Protein AF-A0A0F9JFR9-F1 (afdb_monomer)

Rad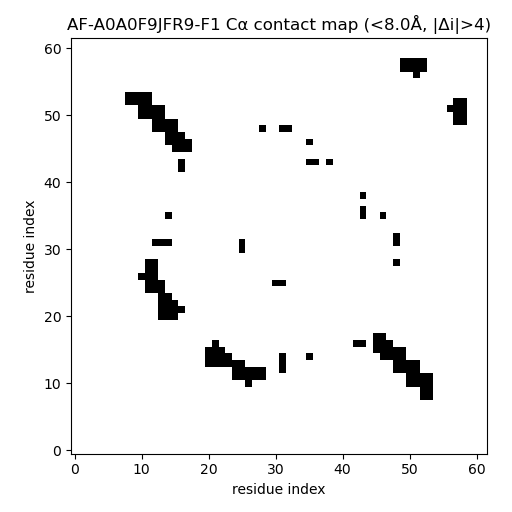ius of gyration: 14.2 Å; Cα contacts (8 Å, |Δi|>4): 83; chains: 1; bounding box: 40×20×40 Å

Structure (mmCIF, N/CA/C/O backbone):
data_AF-A0A0F9JFR9-F1
#
_entry.id   AF-A0A0F9JFR9-F1
#
loop_
_atom_site.group_PDB
_atom_site.id
_atom_site.type_symbol
_atom_site.label_atom_id
_atom_site.label_alt_id
_atom_site.label_comp_id
_atom_site.label_asym_id
_atom_site.label_entity_id
_atom_site.label_seq_id
_atom_site.pdbx_PDB_ins_code
_atom_site.Cartn_x
_atom_site.Cartn_y
_atom_site.Cartn_z
_atom_site.occupancy
_atom_site.B_iso_or_equiv
_atom_site.auth_seq_id
_atom_site.auth_comp_id
_atom_site.auth_asym_id
_atom_site.auth_atom_id
_atom_site.pdbx_PDB_model_num
ATOM 1 N N . MET A 1 1 ? 26.7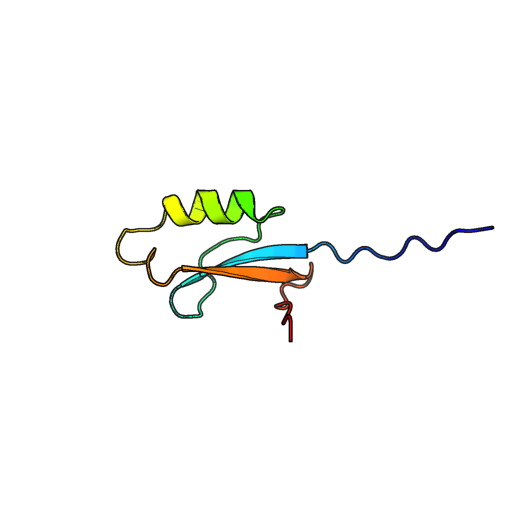06 -7.112 -29.601 1.00 50.50 1 MET A N 1
ATOM 2 C CA . MET A 1 1 ? 26.868 -6.943 -28.145 1.00 50.50 1 MET A CA 1
ATOM 3 C C . MET A 1 1 ? 25.470 -6.898 -27.579 1.00 50.50 1 MET A C 1
ATOM 5 O O . MET A 1 1 ? 24.836 -5.851 -27.610 1.00 50.50 1 MET A O 1
ATOM 9 N N . ASP A 1 2 ? 24.962 -8.061 -27.200 1.00 48.38 2 ASP A N 1
ATOM 10 C CA . ASP A 1 2 ? 23.665 -8.203 -26.555 1.00 48.38 2 ASP A CA 1
ATOM 11 C C . ASP A 1 2 ? 23.785 -7.619 -25.151 1.00 48.38 2 ASP A C 1
ATOM 13 O O . ASP A 1 2 ? 24.528 -8.124 -24.313 1.00 48.38 2 ASP A O 1
ATOM 17 N N . ASN A 1 3 ? 23.134 -6.480 -24.934 1.00 50.97 3 ASN A N 1
ATOM 18 C CA . ASN A 1 3 ? 23.017 -5.883 -23.616 1.00 50.97 3 ASN A CA 1
ATOM 19 C C . ASN A 1 3 ? 22.035 -6.778 -22.846 1.00 50.97 3 ASN A C 1
ATOM 21 O O . ASN A 1 3 ? 20.871 -6.827 -23.258 1.00 50.97 3 ASN A O 1
ATOM 25 N N . PRO A 1 4 ? 22.445 -7.532 -21.807 1.00 54.56 4 PRO A N 1
ATOM 26 C CA . PRO A 1 4 ? 21.484 -8.305 -21.042 1.00 54.56 4 PRO A CA 1
ATOM 27 C C . PRO A 1 4 ? 20.517 -7.291 -20.442 1.00 54.56 4 PRO A C 1
ATOM 29 O O . PRO A 1 4 ? 20.916 -6.416 -19.674 1.00 54.56 4 PRO A O 1
ATOM 32 N N . ILE A 1 5 ? 19.259 -7.346 -20.877 1.00 57.25 5 ILE A N 1
ATOM 33 C CA . ILE A 1 5 ? 18.177 -6.602 -20.250 1.00 57.25 5 ILE A CA 1
ATOM 34 C C . ILE A 1 5 ? 18.202 -7.079 -18.803 1.00 57.25 5 ILE A C 1
ATOM 36 O O . ILE A 1 5 ? 17.852 -8.225 -18.531 1.00 57.25 5 ILE A O 1
ATOM 40 N N . SER A 1 6 ? 18.711 -6.236 -17.900 1.00 51.03 6 SER A N 1
ATOM 41 C CA . SER A 1 6 ? 18.498 -6.406 -16.469 1.00 51.03 6 SER A CA 1
ATOM 42 C C . SER A 1 6 ? 17.011 -6.657 -16.318 1.00 51.03 6 SER A C 1
ATOM 44 O O . SER A 1 6 ? 16.217 -5.783 -16.670 1.00 51.03 6 SER A O 1
ATOM 46 N N . GLU A 1 7 ? 16.638 -7.857 -15.885 1.00 53.00 7 GLU A N 1
ATOM 47 C CA . GLU A 1 7 ? 15.279 -8.171 -15.473 1.00 53.00 7 GLU A CA 1
ATOM 48 C C . GLU A 1 7 ? 14.940 -7.180 -14.359 1.00 53.00 7 GLU A C 1
ATOM 50 O O . GLU A 1 7 ? 15.320 -7.348 -13.199 1.00 53.00 7 GLU A O 1
ATOM 55 N N . VAL A 1 8 ? 14.321 -6.061 -14.735 1.00 60.84 8 VAL A N 1
ATOM 56 C CA . VAL A 1 8 ? 13.786 -5.097 -13.788 1.00 60.84 8 VAL A CA 1
ATOM 57 C C . VAL A 1 8 ? 12.652 -5.847 -13.117 1.00 60.84 8 VAL A C 1
ATOM 59 O O . VAL A 1 8 ? 11.583 -5.997 -13.703 1.00 60.84 8 VAL A O 1
ATOM 62 N N . GLN A 1 9 ? 12.910 -6.404 -11.932 1.00 66.19 9 GLN A N 1
ATOM 63 C CA . GLN A 1 9 ? 11.851 -6.995 -11.128 1.00 66.19 9 GLN A CA 1
ATOM 64 C C . GLN A 1 9 ? 10.787 -5.920 -10.944 1.00 66.19 9 GLN A C 1
ATOM 66 O O . GLN A 1 9 ? 11.047 -4.869 -10.356 1.00 66.19 9 GLN A O 1
ATOM 71 N N . GLU A 1 10 ? 9.617 -6.152 -11.533 1.00 81.75 10 GLU A N 1
ATOM 72 C CA . GLU A 1 10 ? 8.532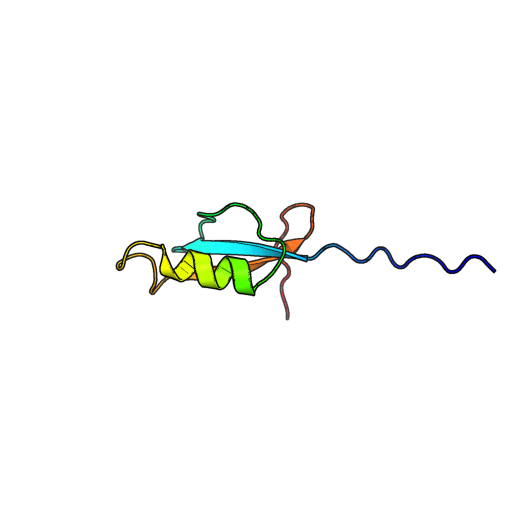 -5.186 -11.512 1.00 81.75 10 GLU A CA 1
ATOM 73 C C . GLU A 1 10 ? 8.031 -5.082 -10.068 1.00 81.75 10 GLU A C 1
ATOM 75 O O . GLU A 1 10 ? 7.448 -6.018 -9.515 1.00 81.75 10 GLU A O 1
ATOM 80 N N . VAL A 1 11 ? 8.331 -3.952 -9.429 1.00 90.19 11 VAL A N 1
ATOM 81 C CA . VAL A 1 11 ? 7.872 -3.663 -8.072 1.00 90.19 11 VAL A CA 1
ATOM 82 C C . VAL A 1 11 ? 6.410 -3.253 -8.146 1.00 90.19 11 VAL A C 1
ATOM 84 O O . VAL A 1 11 ? 6.041 -2.343 -8.886 1.00 90.19 11 VAL A O 1
ATOM 87 N N . LYS A 1 12 ? 5.580 -3.924 -7.355 1.00 94.88 12 LYS A N 1
ATOM 88 C CA . LYS A 1 12 ? 4.171 -3.590 -7.144 1.00 94.88 12 LYS A CA 1
ATOM 89 C C . LYS A 1 12 ? 3.966 -3.202 -5.688 1.00 94.88 12 LYS A C 1
ATOM 91 O O . LYS A 1 12 ? 4.863 -3.353 -4.867 1.00 94.88 12 LYS A O 1
ATOM 96 N N . TYR A 1 13 ? 2.787 -2.707 -5.353 1.00 95.75 13 TYR A N 1
ATOM 97 C CA . TYR A 1 13 ? 2.468 -2.229 -4.011 1.00 95.75 13 TYR A CA 1
ATOM 98 C C . TYR A 1 13 ? 1.157 -2.835 -3.539 1.00 95.75 13 TYR A C 1
ATOM 100 O O . TYR A 1 13 ? 0.202 -2.916 -4.302 1.00 95.75 13 TYR A O 1
ATOM 108 N N . VAL A 1 14 ? 1.084 -3.246 -2.283 1.00 96.69 14 VAL A N 1
ATOM 109 C CA . VAL A 1 14 ? -0.161 -3.698 -1.652 1.00 96.69 14 VAL A CA 1
ATOM 110 C C . VAL A 1 14 ? -0.415 -2.900 -0.392 1.00 96.69 14 VAL A C 1
ATOM 112 O O . VAL A 1 14 ? 0.513 -2.375 0.215 1.00 96.69 14 VAL A O 1
ATOM 115 N N . ILE A 1 15 ? -1.675 -2.829 0.014 1.00 97.00 15 ILE A N 1
ATOM 116 C CA . ILE A 1 15 ? -2.075 -2.203 1.265 1.00 97.00 15 ILE A CA 1
ATOM 117 C C . ILE A 1 15 ? -2.323 -3.304 2.283 1.00 97.00 15 ILE A C 1
ATOM 119 O O . ILE A 1 15 ? -3.102 -4.234 2.040 1.00 97.00 15 ILE A O 1
ATOM 123 N N . LYS A 1 16 ? -1.673 -3.184 3.434 1.00 96.19 16 LYS A N 1
ATOM 124 C CA . LYS A 1 16 ? -1.918 -4.011 4.605 1.00 96.19 16 LYS A CA 1
ATOM 125 C C . LYS A 1 16 ? -2.642 -3.218 5.670 1.00 96.19 16 LYS A C 1
ATOM 127 O O . LYS A 1 16 ? -2.323 -2.063 5.894 1.00 96.19 16 LYS A O 1
ATOM 132 N N . VAL A 1 17 ? -3.572 -3.859 6.361 1.00 95.81 17 VAL A N 1
ATOM 133 C CA . VAL A 1 17 ? -4.217 -3.319 7.560 1.00 95.81 17 VAL A CA 1
ATOM 134 C C . VAL A 1 17 ? -4.075 -4.364 8.657 1.00 95.81 17 VAL A C 1
ATOM 136 O O . VAL A 1 17 ? -4.426 -5.529 8.452 1.00 95.81 17 VAL A O 1
ATOM 139 N N . HIS A 1 18 ? -3.501 -3.982 9.802 1.00 93.81 18 HIS A N 1
ATOM 140 C CA . HIS A 1 18 ? -3.134 -4.921 10.876 1.00 93.81 18 HIS A CA 1
ATOM 141 C C . HIS A 1 18 ? -2.311 -6.125 10.370 1.00 93.81 18 HIS A C 1
ATOM 143 O O . HIS A 1 18 ? -2.558 -7.275 10.741 1.00 93.81 18 HIS A O 1
ATOM 149 N N . GLY A 1 19 ? -1.370 -5.874 9.454 1.00 91.44 19 GLY A N 1
ATOM 150 C CA . GLY A 1 19 ? -0.501 -6.902 8.874 1.00 91.44 19 GLY A CA 1
ATOM 151 C C . GLY A 1 19 ? -1.158 -7.823 7.835 1.00 91.44 19 GLY A C 1
ATOM 152 O O . GLY A 1 19 ? -0.469 -8.673 7.272 1.00 91.44 19 GLY A O 1
ATOM 153 N N . LYS A 1 20 ? -2.454 -7.665 7.530 1.00 93.88 20 LYS A N 1
ATOM 154 C CA . LYS A 1 20 ? -3.155 -8.443 6.494 1.00 93.88 20 LYS A CA 1
ATOM 155 C C . LYS A 1 20 ? -3.310 -7.63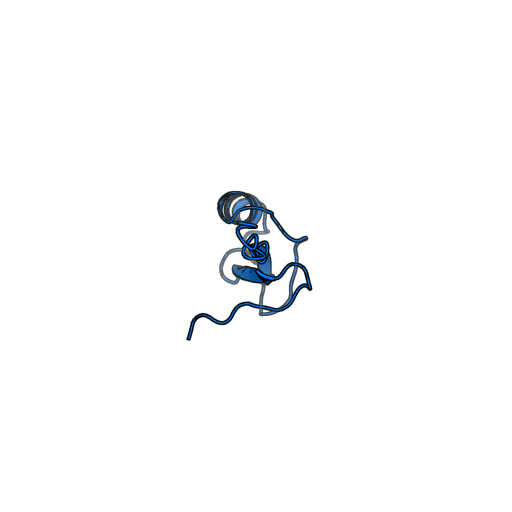7 5.215 1.00 93.88 20 LYS A C 1
ATOM 157 O O . LYS A 1 20 ? -3.760 -6.500 5.273 1.00 93.88 20 LYS A O 1
ATOM 162 N N . VAL A 1 21 ? -2.998 -8.237 4.068 1.00 95.00 21 VAL A N 1
ATOM 163 C CA . VAL A 1 21 ? -3.220 -7.614 2.754 1.00 95.00 21 VAL A CA 1
ATOM 164 C C . VAL A 1 21 ? -4.723 -7.481 2.501 1.00 95.00 21 VAL A C 1
ATOM 166 O O . VAL A 1 21 ? -5.448 -8.473 2.549 1.00 95.00 21 VAL A O 1
ATOM 169 N N . VAL A 1 22 ? -5.181 -6.257 2.239 1.00 94.75 22 VAL A N 1
ATOM 170 C CA . VAL A 1 22 ? -6.598 -5.931 1.981 1.00 94.75 22 VAL A CA 1
ATOM 171 C C . VAL A 1 22 ? -6.842 -5.405 0.566 1.00 94.75 22 VAL A C 1
ATOM 173 O O . VAL A 1 22 ? -7.974 -5.082 0.216 1.00 94.75 22 VAL A O 1
ATOM 176 N N . SER A 1 23 ? -5.797 -5.314 -0.256 1.00 94.00 23 SER A N 1
ATOM 177 C CA . SER A 1 23 ? -5.880 -4.797 -1.619 1.00 94.00 23 SER A CA 1
ATOM 178 C C . SER A 1 23 ? -5.318 -5.772 -2.645 1.00 94.00 23 SER A C 1
ATOM 180 O O . SER A 1 23 ? -4.577 -6.702 -2.331 1.00 94.00 23 SER A O 1
ATOM 182 N N . VAL A 1 24 ? -5.627 -5.495 -3.907 1.00 94.38 24 VAL A N 1
ATOM 183 C CA . VAL A 1 24 ? -4.870 -6.036 -5.037 1.00 94.38 24 VAL A CA 1
ATOM 184 C C . VAL A 1 24 ? -3.518 -5.313 -5.177 1.00 94.38 24 VAL A C 1
ATOM 186 O O . VAL A 1 24 ? -3.366 -4.214 -4.632 1.00 94.38 24 VAL A O 1
ATOM 189 N N . PRO A 1 25 ? -2.541 -5.896 -5.896 1.00 95.19 25 PRO A N 1
ATOM 190 C CA . PRO A 1 25 ? -1.298 -5.216 -6.248 1.00 95.19 25 PRO A CA 1
ATOM 191 C C . PRO A 1 25 ? -1.517 -4.001 -7.160 1.00 95.19 25 PRO A C 1
ATOM 193 O O . PRO A 1 25 ? -2.154 -4.105 -8.208 1.00 95.19 25 PRO A O 1
ATOM 196 N N . PHE A 1 26 ? -0.923 -2.871 -6.796 1.00 95.25 26 PHE A N 1
ATOM 197 C CA . PHE A 1 26 ? -0.860 -1.637 -7.573 1.00 95.25 26 PHE A CA 1
ATOM 198 C C . PHE A 1 26 ? 0.486 -1.512 -8.280 1.00 95.25 26 PHE A C 1
ATOM 200 O O . PHE A 1 26 ? 1.520 -1.896 -7.741 1.00 95.25 26 PHE A O 1
ATOM 207 N N . ILE A 1 27 ? 0.476 -0.934 -9.480 1.00 93.56 27 ILE A N 1
ATOM 208 C CA . ILE A 1 27 ? 1.685 -0.744 -10.299 1.00 93.56 27 ILE A CA 1
ATOM 209 C C . ILE A 1 27 ? 2.534 0.424 -9.767 1.00 93.56 27 ILE A C 1
ATOM 211 O O . ILE A 1 27 ? 3.742 0.460 -9.966 1.00 93.56 27 ILE A O 1
ATOM 215 N N . THR A 1 28 ? 1.920 1.381 -9.063 1.00 93.50 28 THR A N 1
ATOM 216 C CA . THR A 1 28 ? 2.618 2.546 -8.507 1.00 93.50 28 THR A CA 1
ATOM 217 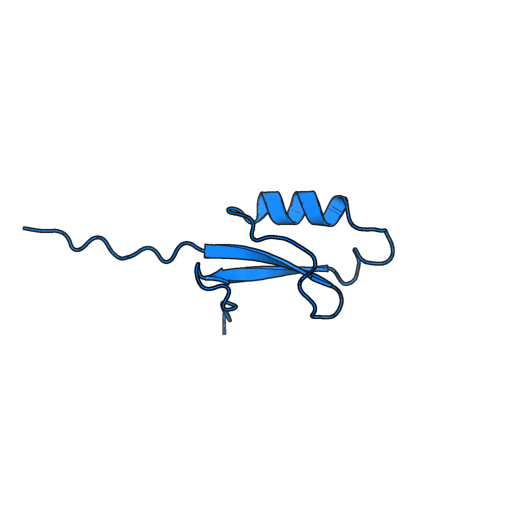C C . THR A 1 28 ? 2.217 2.801 -7.058 1.00 93.50 28 THR A C 1
ATOM 219 O O . THR A 1 28 ? 1.090 2.511 -6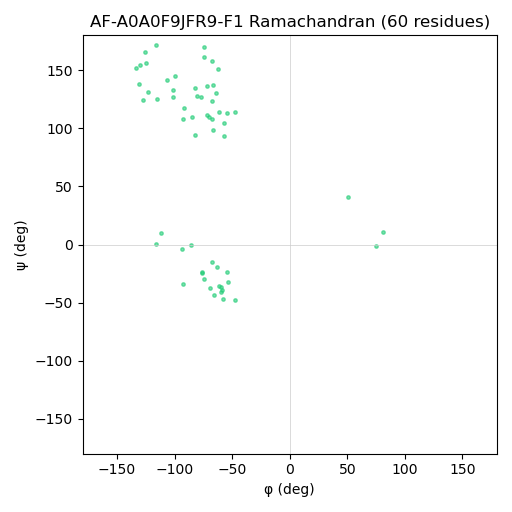.648 1.00 93.50 28 THR A O 1
ATOM 222 N N . HIS A 1 29 ? 3.134 3.397 -6.293 1.00 93.75 29 HIS A N 1
ATOM 223 C CA . HIS A 1 29 ? 2.893 3.792 -4.903 1.00 93.75 29 HIS A CA 1
ATOM 224 C C . HIS A 1 29 ? 1.725 4.783 -4.780 1.00 93.75 29 HIS A C 1
ATOM 226 O O . HIS A 1 29 ? 0.865 4.633 -3.921 1.00 93.75 29 HIS A O 1
ATOM 232 N N . GLN A 1 30 ? 1.639 5.741 -5.705 1.00 95.31 30 GLN A N 1
ATOM 233 C CA . GLN A 1 30 ? 0.602 6.780 -5.729 1.00 95.31 30 GLN A CA 1
ATOM 234 C C . GLN A 1 30 ? -0.814 6.205 -5.864 1.00 95.31 30 GLN A C 1
ATOM 236 O O . GLN A 1 30 ? -1.760 6.722 -5.274 1.00 95.31 30 GLN A O 1
ATOM 241 N N . LEU A 1 31 ? -0.977 5.116 -6.626 1.00 95.44 31 LEU A N 1
ATOM 242 C CA . LEU A 1 31 ? -2.268 4.432 -6.731 1.00 95.44 31 LEU A CA 1
ATOM 243 C C . LEU A 1 31 ? -2.645 3.737 -5.417 1.00 95.44 31 LEU A C 1
ATOM 245 O O . LEU A 1 31 ? -3.812 3.764 -5.031 1.00 95.44 31 LEU A O 1
ATOM 249 N N . ALA A 1 32 ? -1.666 3.159 -4.715 1.00 95.94 32 ALA A N 1
ATOM 250 C CA . ALA A 1 32 ? -1.891 2.588 -3.391 1.00 95.94 32 ALA A CA 1
ATOM 251 C C . ALA A 1 32 ? -2.262 3.678 -2.367 1.00 95.94 32 ALA A C 1
ATOM 253 O O . ALA A 1 32 ? -3.228 3.505 -1.631 1.00 95.94 32 ALA A O 1
ATOM 254 N N . GLU A 1 33 ? -1.580 4.829 -2.368 1.00 96.06 33 GLU A N 1
ATOM 255 C CA . GLU A 1 33 ? -1.911 5.985 -1.514 1.00 96.06 33 GLU A CA 1
ATOM 256 C C . GLU A 1 33 ? -3.340 6.484 -1.745 1.00 96.06 33 GLU A C 1
ATOM 258 O O . GLU A 1 33 ? -4.098 6.673 -0.793 1.00 96.06 33 GLU A O 1
ATOM 263 N N . ALA A 1 34 ? -3.737 6.642 -3.011 1.00 95.81 34 ALA A N 1
ATOM 264 C CA . ALA A 1 34 ? -5.094 7.049 -3.357 1.00 95.81 34 ALA A CA 1
ATOM 265 C C . ALA A 1 34 ? -6.137 6.053 -2.826 1.00 95.81 34 ALA A C 1
ATOM 267 O O . ALA A 1 34 ? -7.203 6.454 -2.363 1.00 95.81 34 ALA A O 1
ATOM 268 N N . GLN A 1 35 ? -5.822 4.756 -2.841 1.00 96.19 35 GLN A N 1
ATOM 269 C CA . GLN A 1 35 ? -6.717 3.733 -2.317 1.00 96.19 35 GLN A CA 1
ATOM 270 C C . GLN A 1 35 ? -6.766 3.704 -0.781 1.00 96.19 35 GLN A C 1
ATOM 272 O O . GLN A 1 35 ? -7.819 3.385 -0.228 1.00 96.19 35 GLN A O 1
ATOM 277 N N . VAL A 1 36 ? -5.690 4.077 -0.077 1.00 95.56 36 VAL A N 1
ATOM 278 C CA . VAL A 1 36 ? -5.715 4.227 1.391 1.00 95.56 36 VAL A CA 1
ATOM 279 C C . VAL A 1 36 ? -6.767 5.257 1.811 1.00 95.56 36 VAL A C 1
ATOM 281 O O . VAL A 1 36 ? -7.507 5.010 2.760 1.00 95.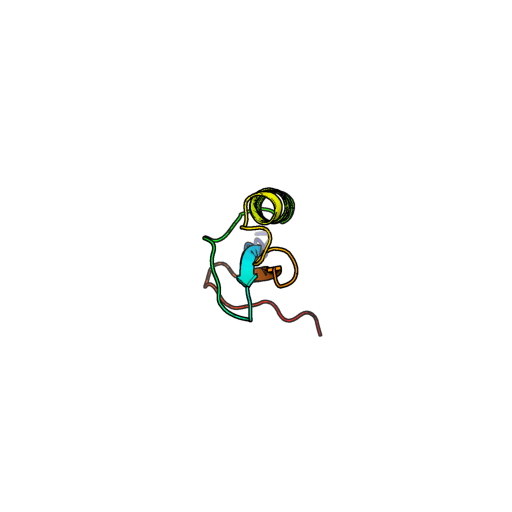56 36 VAL A O 1
ATOM 284 N N . ALA A 1 37 ? -6.919 6.353 1.060 1.00 93.44 37 ALA A N 1
ATOM 285 C CA . ALA A 1 37 ? -7.949 7.362 1.323 1.00 93.44 37 ALA A CA 1
ATOM 286 C C . ALA A 1 37 ? -9.393 6.831 1.182 1.00 93.44 37 ALA A C 1
ATOM 288 O O . ALA A 1 37 ? -10.322 7.427 1.724 1.00 93.44 37 ALA A O 1
ATOM 289 N N . HIS A 1 38 ? -9.589 5.705 0.485 1.00 93.31 38 HIS A N 1
ATOM 290 C CA . HIS A 1 38 ? -10.884 5.035 0.338 1.00 93.31 38 HIS A CA 1
ATOM 291 C C . HIS A 1 38 ? -11.140 3.936 1.380 1.00 93.31 38 HIS A C 1
ATOM 293 O O . HIS A 1 38 ? -12.2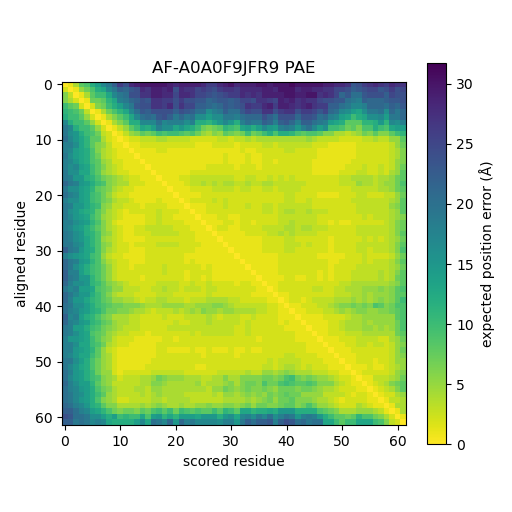24 3.350 1.388 1.00 93.31 38 HIS A O 1
ATOM 299 N N . LEU A 1 39 ? -10.174 3.628 2.252 1.00 93.31 39 LEU A N 1
ATOM 300 C CA . LEU A 1 39 ? -10.409 2.729 3.381 1.00 93.31 39 LEU A CA 1
ATOM 301 C C . LEU A 1 39 ? -11.369 3.368 4.387 1.00 93.31 39 LEU A C 1
ATOM 303 O O . LEU A 1 39 ? -11.488 4.594 4.462 1.00 93.31 39 LEU A O 1
ATOM 307 N N . SER A 1 40 ? -12.028 2.537 5.198 1.00 93.44 40 SER A N 1
ATOM 308 C CA . SER A 1 40 ? -12.840 3.050 6.301 1.00 93.44 40 SER A CA 1
ATOM 309 C C . SER A 1 40 ? -11.972 3.810 7.307 1.00 93.44 40 SER A C 1
ATOM 311 O O . SER A 1 40 ? -10.794 3.496 7.493 1.00 93.44 40 SER A O 1
ATOM 313 N N . THR A 1 41 ? -12.562 4.792 7.990 1.00 91.88 41 THR A N 1
ATOM 314 C CA . THR A 1 41 ? -11.867 5.660 8.956 1.00 91.88 41 THR A CA 1
ATOM 315 C C . THR A 1 41 ? -11.122 4.870 10.035 1.00 91.88 41 THR A C 1
ATOM 317 O O . THR A 1 41 ? -10.052 5.281 10.470 1.00 91.88 41 THR A O 1
ATOM 320 N N . ASP A 1 42 ? -11.648 3.705 10.420 1.00 93.50 42 ASP A N 1
ATOM 321 C CA . ASP A 1 42 ? -11.047 2.834 11.434 1.00 93.50 42 ASP A CA 1
ATOM 322 C C . ASP A 1 42 ? -9.831 2.048 10.914 1.00 93.50 42 ASP A C 1
ATOM 324 O O . ASP A 1 42 ? -8.989 1.621 11.698 1.00 93.50 42 ASP A O 1
ATOM 328 N N . GLN A 1 43 ? -9.732 1.836 9.598 1.00 93.69 43 GLN A N 1
ATOM 329 C CA . GLN A 1 43 ? -8.658 1.067 8.960 1.00 93.69 43 GLN A CA 1
ATOM 330 C C . GLN A 1 43 ? -7.491 1.943 8.509 1.00 93.69 43 GLN A C 1
ATOM 332 O O . GLN A 1 43 ? -6.345 1.503 8.572 1.00 93.69 43 GLN A O 1
ATOM 337 N N . GLN A 1 44 ? -7.773 3.179 8.087 1.00 92.06 44 GLN A N 1
ATOM 338 C CA . GLN A 1 44 ? -6.770 4.161 7.663 1.00 92.06 44 GLN A CA 1
ATOM 339 C C . GLN A 1 44 ? -5.572 4.309 8.619 1.00 92.06 44 GLN A C 1
ATOM 341 O O . GLN A 1 44 ? -4.444 4.260 8.130 1.00 92.06 44 GLN A O 1
ATOM 346 N N . PRO A 1 45 ? -5.743 4.441 9.953 1.00 95.44 45 PRO A N 1
ATOM 347 C CA . PRO A 1 45 ? -4.605 4.626 10.858 1.00 95.44 45 PRO A CA 1
ATOM 348 C C . PRO A 1 45 ? -3.681 3.404 10.962 1.00 95.44 45 PRO A C 1
ATOM 350 O O . PRO A 1 45 ? -2.565 3.533 11.457 1.00 95.44 45 PRO A O 1
ATOM 353 N N . PHE A 1 46 ? -4.127 2.230 10.509 1.00 95.44 46 PHE A N 1
ATOM 354 C CA . PHE A 1 46 ? -3.350 0.988 10.525 1.00 95.44 46 PHE A CA 1
ATOM 355 C C . PHE A 1 46 ? -2.964 0.522 9.119 1.00 95.44 46 PHE A C 1
ATOM 357 O O . PHE A 1 46 ? -2.531 -0.622 8.958 1.00 95.44 46 PHE A O 1
ATOM 364 N N . ALA A 1 47 ? -3.187 1.366 8.108 1.00 96.38 47 ALA A N 1
ATOM 365 C CA . ALA A 1 47 ? -2.882 1.060 6.726 1.00 96.38 47 ALA A CA 1
ATOM 366 C C . ALA A 1 47 ? -1.389 1.270 6.442 1.00 96.38 47 ALA A C 1
ATOM 368 O O . ALA A 1 47 ? -0.836 2.341 6.681 1.00 96.38 47 ALA A O 1
ATOM 369 N N . GLU A 1 48 ? -0.753 0.252 5.878 1.00 95.81 48 GLU A N 1
ATOM 370 C CA . GLU A 1 48 ? 0.647 0.255 5.466 1.00 95.81 48 GLU A CA 1
ATOM 371 C C . GLU A 1 48 ? 0.733 -0.086 3.980 1.00 95.81 48 GLU A C 1
ATOM 373 O O . GLU A 1 48 ? 0.147 -1.071 3.527 1.00 95.81 48 GLU A O 1
ATOM 378 N N . ILE A 1 49 ? 1.477 0.708 3.211 1.00 96.06 49 ILE A N 1
ATOM 379 C CA . ILE A 1 49 ? 1.768 0.405 1.808 1.00 96.06 49 ILE A CA 1
ATOM 380 C C . ILE A 1 49 ? 3.079 -0.371 1.762 1.00 96.06 49 ILE A C 1
ATOM 382 O O . ILE A 1 49 ? 4.127 0.140 2.154 1.00 96.06 49 ILE A O 1
ATOM 386 N N . VAL A 1 50 ? 3.021 -1.608 1.275 1.00 95.44 50 VAL A N 1
ATOM 387 C CA . VAL A 1 50 ? 4.167 -2.518 1.237 1.00 95.44 50 VAL A CA 1
ATOM 388 C C . VAL A 1 50 ? 4.546 -2.818 -0.213 1.00 95.44 50 VAL A C 1
ATOM 390 O O . VAL A 1 50 ? 3.689 -3.265 -0.984 1.00 95.44 50 VAL A O 1
ATOM 393 N N . PRO A 1 51 ? 5.812 -2.594 -0.607 1.00 94.62 51 PRO A N 1
ATOM 394 C CA . PRO A 1 51 ? 6.308 -2.999 -1.910 1.00 94.62 51 PRO A CA 1
ATOM 395 C C . PRO A 1 51 ? 6.456 -4.521 -1.971 1.00 94.62 51 PRO A C 1
ATOM 397 O O . PRO A 1 51 ? 6.962 -5.159 -1.047 1.00 94.62 51 PRO A O 1
ATOM 400 N N . ILE A 1 52 ? 6.026 -5.106 -3.079 1.00 93.94 52 ILE A N 1
ATOM 401 C CA . ILE A 1 52 ? 6.090 -6.535 -3.361 1.00 93.94 52 ILE A CA 1
ATOM 402 C C . ILE A 1 52 ? 6.707 -6.778 -4.741 1.00 93.94 52 ILE A C 1
ATOM 404 O O . ILE A 1 52 ? 6.625 -5.935 -5.634 1.00 93.94 52 ILE A O 1
ATOM 408 N N . THR A 1 53 ? 7.308 -7.946 -4.937 1.00 91.00 53 THR A N 1
ATOM 409 C CA . THR A 1 53 ? 7.740 -8.417 -6.257 1.00 91.00 53 THR A CA 1
ATOM 410 C C . THR A 1 53 ? 6.540 -8.872 -7.092 1.00 91.00 53 THR A C 1
ATOM 412 O O . THR A 1 53 ? 5.439 -9.077 -6.571 1.00 91.00 53 THR A O 1
ATOM 415 N N . SER A 1 54 ? 6.751 -9.130 -8.384 1.00 84.56 54 SER A N 1
ATOM 416 C CA . SER A 1 54 ? 5.748 -9.757 -9.260 1.00 84.56 54 SER A CA 1
ATOM 417 C C . SER A 1 54 ? 5.211 -11.097 -8.741 1.00 84.56 54 SER A C 1
ATOM 419 O O . SER A 1 54 ? 4.102 -11.483 -9.102 1.00 84.56 54 SER A O 1
ATOM 421 N N . GLU A 1 55 ? 5.969 -11.789 -7.886 1.00 84.62 55 GLU A N 1
ATOM 422 C CA . GLU A 1 55 ? 5.576 -13.052 -7.247 1.00 84.62 55 GLU A CA 1
ATOM 423 C C . GLU A 1 55 ? 4.768 -12.852 -5.951 1.00 84.62 55 GLU A C 1
ATOM 425 O O . GLU A 1 55 ? 4.398 -13.825 -5.297 1.00 84.62 55 GLU A O 1
ATOM 430 N N . GLY A 1 56 ? 4.515 -11.604 -5.544 1.00 84.44 56 GLY A N 1
ATOM 431 C CA . GLY A 1 56 ? 3.787 -11.278 -4.317 1.00 84.44 56 GLY A CA 1
ATOM 432 C C . GLY A 1 56 ? 4.629 -11.343 -3.041 1.00 84.44 56 GLY A C 1
ATOM 433 O O . GLY A 1 56 ? 4.071 -11.280 -1.948 1.00 84.44 56 GLY A O 1
ATOM 43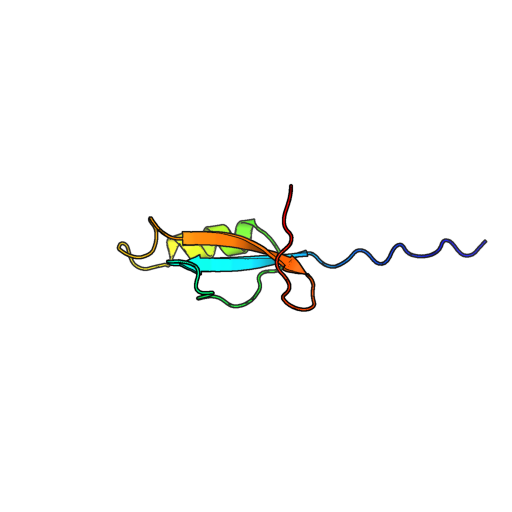4 N N . LYS A 1 57 ? 5.958 -11.466 -3.154 1.00 88.12 57 LYS A N 1
ATOM 435 C CA . LYS A 1 57 ? 6.862 -11.450 -1.995 1.00 88.12 57 LYS A CA 1
ATOM 436 C C . LYS A 1 57 ? 7.154 -10.019 -1.582 1.00 88.12 57 LYS A C 1
ATOM 438 O O . LYS A 1 57 ? 7.462 -9.192 -2.431 1.00 88.12 57 LYS A O 1
ATOM 443 N N . GLU A 1 58 ? 7.099 -9.746 -0.289 1.00 89.88 58 GLU A N 1
ATOM 444 C CA . GLU A 1 58 ? 7.428 -8.431 0.261 1.00 89.88 58 GLU A CA 1
ATOM 445 C C . GLU A 1 58 ? 8.905 -8.104 0.082 1.00 89.88 58 GLU A C 1
ATOM 447 O O . GLU A 1 58 ? 9.779 -8.945 0.302 1.00 89.88 58 GLU A O 1
ATOM 452 N N . ILE A 1 59 ? 9.171 -6.862 -0.309 1.00 86.69 59 ILE A N 1
ATOM 453 C CA . ILE A 1 59 ? 10.520 -6.331 -0.435 1.00 86.69 59 ILE A CA 1
ATOM 454 C C . ILE A 1 59 ? 10.869 -5.669 0.895 1.00 86.69 59 ILE A C 1
ATOM 456 O O . ILE A 1 59 ? 10.342 -4.612 1.240 1.00 86.69 59 ILE A O 1
ATOM 460 N N . LEU A 1 60 ? 11.755 -6.311 1.654 1.00 79.75 60 LEU A N 1
ATOM 461 C CA . LEU A 1 60 ? 12.289 -5.766 2.897 1.00 79.75 60 LEU A CA 1
ATOM 462 C C . LEU A 1 60 ? 13.477 -4.856 2.564 1.00 79.75 60 LEU A C 1
ATOM 464 O O . LEU A 1 60 ? 14.531 -5.340 2.154 1.00 79.75 60 LEU A O 1
ATOM 468 N N . PHE A 1 61 ? 13.309 -3.546 2.736 1.00 65.31 61 PHE A N 1
ATOM 469 C CA . PHE A 1 61 ? 14.429 -2.605 2.730 1.00 65.31 61 PHE A CA 1
ATOM 470 C C . PHE A 1 61 ? 15.056 -2.610 4.129 1.00 65.31 61 PHE A C 1
ATOM 472 O O . PHE A 1 61 ? 14.543 -1.959 5.038 1.00 65.31 61 PHE A O 1
ATOM 479 N N . GLY A 1 62 ? 16.089 -3.435 4.312 1.00 48.78 62 GLY A N 1
ATOM 480 C CA . GLY A 1 62 ? 16.934 -3.464 5.511 1.00 48.78 62 GLY A CA 1
ATOM 481 C C . GLY A 1 62 ? 18.153 -2.565 5.380 1.00 48.78 62 GLY A C 1
ATOM 482 O O . GLY A 1 62 ? 18.601 -2.355 4.230 1.00 48.78 62 GLY A O 1
#

pLDDT: mean 86.3, std 15.12, range [48.38, 97.0]

Organism: NCBI:txid412755

Mean predicted aligned error: 6.76 Å

Foldseek 3Di:
DDDPPPPPQQKWKFKDFPNHTPDDTHSDPVVRVVVLVVDPPVRSVRIDIFIATPVRHTDDPD

Sequence (62 aa):
MDNPISEVQEVKYVIKVHGKVVSVPFITHQLAEAQVAHLSTDQQPFAEIVPITSEGKEILFG

Nearest PDB structures (foldseek):
  4zne-assembly1_A  TM=3.893E-01  e=3.527E+00  Homo sapiens
  4w4o-assembly1_C  TM=3.916E-01  e=4.567E+00  Homo sapiens
  5k6z-assembly1_A  TM=5.171E-01  e=9.919E+00  Mus musculus

Secondary structure (DSSP, 8-state):
-----------EEEEEETTEE-SPPBSSHHHHHHHHTTS-TTTGGGEEEEEE-TTS-B----

Solvent-accessible surface area (backbone atoms only — not comparable to full-atom values): 3886 Å² total; per-residue (Å²): 134,85,74,79,75,72,80,72,75,54,60,26,22,32,38,22,44,85,87,40,76,78,55,71,79,25,79,41,67,70,60,44,55,59,50,48,75,70,44,55,82,86,44,43,87,49,55,41,82,42,47,19,41,81,85,69,46,74,62,80,89,124